Protein AF-A0A7R9AZR9-F1 (afdb_monomer_lite)

InterPro domains:
  IPR011990 Tetratricopeptide-like helical domain superfamily [G3DSA:1.25.40.10] (1-126)
  IPR011990 Tetratricopeptide-like helical domain superfamily [SSF48452] (5-124)
  IPR039038 Aspartyl/asparaginyl beta-hydroxylase family [PTHR12366] (3-125)

Structure (mmCIF, N/CA/C/O backbone):
data_AF-A0A7R9AZR9-F1
#
_entry.id   AF-A0A7R9AZR9-F1
#
loop_
_atom_site.group_PDB
_atom_site.id
_atom_site.type_symbol
_atom_site.label_atom_id
_atom_site.label_alt_id
_atom_site.label_comp_id
_atom_site.label_asym_id
_atom_site.label_entity_id
_atom_site.label_seq_id
_atom_site.pdbx_PDB_ins_code
_atom_site.Cartn_x
_atom_site.Cartn_y
_atom_site.Cartn_z
_atom_site.occupancy
_atom_site.B_iso_or_equiv
_atom_site.auth_seq_id
_atom_site.auth_comp_id
_atom_site.auth_asym_id
_atom_site.auth_atom_id
_atom_site.pdbx_PDB_model_num
ATOM 1 N N . MET A 1 1 ? 24.722 -17.142 7.215 1.00 34.66 1 MET A N 1
ATOM 2 C CA . MET A 1 1 ? 23.272 -16.940 7.002 1.00 34.66 1 MET A CA 1
ATOM 3 C C . MET A 1 1 ? 23.073 -15.647 6.226 1.00 34.66 1 MET A C 1
ATOM 5 O O . MET A 1 1 ? 23.280 -14.582 6.791 1.00 34.66 1 MET A O 1
ATOM 9 N N . LEU A 1 2 ? 22.763 -15.727 4.929 1.00 37.72 2 LEU A N 1
ATOM 10 C CA . LEU A 1 2 ? 22.383 -14.553 4.140 1.00 37.72 2 LEU A CA 1
ATOM 11 C C . LEU A 1 2 ? 20.949 -14.197 4.531 1.00 37.72 2 LEU A C 1
ATOM 13 O O . LEU A 1 2 ? 20.019 -14.946 4.245 1.00 37.72 2 LEU A O 1
ATOM 17 N N . THR A 1 3 ? 20.780 -13.105 5.264 1.00 43.44 3 THR A N 1
ATOM 18 C CA . THR A 1 3 ? 19.461 -12.586 5.608 1.00 43.44 3 THR A CA 1
ATOM 19 C C . THR A 1 3 ? 18.715 -12.221 4.319 1.00 43.44 3 THR A C 1
ATOM 21 O O . THR A 1 3 ? 19.306 -11.744 3.349 1.00 43.44 3 THR A O 1
ATOM 24 N N . ASN A 1 4 ? 17.403 -12.471 4.291 1.00 50.53 4 ASN A N 1
ATOM 25 C CA . ASN A 1 4 ? 16.504 -12.277 3.139 1.00 50.53 4 ASN A CA 1
ATOM 26 C C . ASN A 1 4 ? 16.580 -10.859 2.508 1.00 50.53 4 ASN A C 1
ATOM 28 O O . ASN A 1 4 ? 16.182 -10.626 1.371 1.00 50.53 4 ASN A O 1
ATOM 32 N N . THR A 1 5 ? 17.174 -9.907 3.227 1.00 55.47 5 THR A N 1
ATOM 33 C CA . THR A 1 5 ? 17.461 -8.526 2.824 1.00 55.47 5 THR A CA 1
ATOM 34 C C . THR A 1 5 ? 18.341 -8.410 1.577 1.00 55.47 5 THR A C 1
ATOM 36 O O . THR A 1 5 ? 18.130 -7.508 0.763 1.00 55.47 5 THR A O 1
ATOM 39 N N . GLY A 1 6 ? 19.293 -9.331 1.382 1.00 58.28 6 GLY A N 1
ATOM 40 C CA . GLY A 1 6 ? 20.225 -9.299 0.250 1.00 58.28 6 GLY A CA 1
ATOM 41 C C . GLY A 1 6 ? 19.565 -9.540 -1.113 1.00 58.28 6 GLY A C 1
ATOM 42 O O . GLY A 1 6 ? 20.009 -8.980 -2.117 1.00 58.28 6 GLY A O 1
ATOM 43 N N . HIS A 1 7 ? 18.483 -10.326 -1.162 1.00 65.19 7 HIS A N 1
ATOM 44 C CA . HIS A 1 7 ? 17.781 -10.644 -2.411 1.00 65.19 7 HIS A CA 1
ATOM 45 C C . HIS A 1 7 ? 16.850 -9.511 -2.862 1.00 65.19 7 HIS A C 1
ATOM 47 O O . HIS A 1 7 ? 16.804 -9.197 -4.051 1.00 65.19 7 HIS A O 1
ATOM 53 N N . HIS A 1 8 ? 16.170 -8.833 -1.931 1.00 78.19 8 HIS A N 1
ATOM 54 C CA . HIS A 1 8 ? 15.227 -7.762 -2.273 1.00 78.19 8 HIS A CA 1
ATOM 55 C C . HIS A 1 8 ? 15.917 -6.541 -2.896 1.00 78.19 8 HIS A C 1
ATOM 57 O O . HIS A 1 8 ? 15.445 -6.009 -3.899 1.00 78.19 8 HIS A O 1
ATOM 63 N N . ILE A 1 9 ? 17.080 -6.129 -2.376 1.00 82.50 9 ILE A N 1
ATOM 64 C CA . ILE A 1 9 ? 17.839 -5.004 -2.951 1.00 82.50 9 ILE A CA 1
ATOM 65 C C . ILE A 1 9 ? 18.265 -5.312 -4.395 1.00 82.50 9 ILE A C 1
ATOM 67 O O . ILE A 1 9 ? 18.166 -4.449 -5.268 1.00 82.50 9 ILE A O 1
ATOM 71 N N . ARG A 1 10 ? 18.683 -6.553 -4.668 1.00 86.69 10 ARG A N 1
ATOM 72 C CA . ARG A 1 10 ? 19.086 -6.998 -6.012 1.00 86.69 10 ARG A CA 1
ATOM 73 C C . ARG A 1 10 ? 17.909 -7.107 -6.989 1.00 86.69 10 ARG A C 1
ATOM 75 O O . ARG A 1 10 ? 18.124 -7.000 -8.192 1.00 86.69 10 ARG A O 1
ATOM 82 N N . ALA A 1 11 ? 16.680 -7.256 -6.495 1.00 89.19 11 ALA A N 1
ATOM 83 C CA . ALA A 1 11 ? 15.476 -7.319 -7.325 1.00 89.19 11 ALA A CA 1
ATOM 84 C C . ALA A 1 11 ? 15.007 -5.942 -7.838 1.00 89.19 11 ALA A C 1
ATOM 86 O O . ALA A 1 11 ? 14.353 -5.858 -8.878 1.00 89.19 11 ALA A O 1
ATOM 87 N N . VAL A 1 12 ? 15.368 -4.842 -7.165 1.00 91.75 12 VAL A N 1
ATOM 88 C CA . VAL A 1 12 ? 14.986 -3.472 -7.564 1.00 91.75 12 VAL A CA 1
ATOM 89 C C . VAL A 1 12 ? 15.323 -3.137 -9.030 1.00 91.75 12 VAL A C 1
ATOM 91 O O . VAL A 1 12 ? 14.419 -2.687 -9.742 1.00 91.75 12 VAL A O 1
ATOM 94 N N . PRO A 1 13 ? 16.565 -3.319 -9.530 1.00 93.88 13 PRO A N 1
ATOM 95 C CA . PRO A 1 13 ? 16.882 -3.024 -10.932 1.00 93.88 13 PRO A CA 1
ATOM 96 C C . PRO A 1 13 ? 16.107 -3.904 -11.925 1.00 93.88 13 PRO A C 1
ATOM 98 O O . PRO A 1 13 ? 15.773 -3.438 -13.017 1.00 93.88 13 PRO A O 1
ATOM 101 N N . ILE A 1 14 ? 15.761 -5.137 -11.540 1.00 94.88 14 ILE A N 1
ATOM 102 C CA . ILE A 1 14 ? 14.968 -6.053 -12.370 1.00 94.88 14 ILE A CA 1
ATOM 103 C C . ILE A 1 14 ? 13.545 -5.510 -12.521 1.00 94.88 14 ILE A C 1
ATOM 105 O O . ILE A 1 14 ? 13.084 -5.313 -13.643 1.00 94.88 14 ILE A O 1
ATOM 109 N N . HIS A 1 15 ? 12.881 -5.157 -11.415 1.00 94.75 15 HIS A N 1
ATOM 110 C CA . HIS A 1 15 ? 11.551 -4.544 -11.468 1.00 94.75 15 HIS A CA 1
ATOM 111 C C . HIS A 1 15 ? 11.537 -3.253 -12.290 1.00 94.75 15 HIS A C 1
ATOM 113 O O . HIS A 1 15 ? 10.636 -3.045 -13.094 1.00 94.75 15 HIS A O 1
ATOM 119 N N . ARG A 1 16 ? 12.556 -2.396 -12.142 1.00 95.50 16 ARG A N 1
ATOM 120 C CA . ARG A 1 16 ? 12.673 -1.164 -12.941 1.00 95.50 16 ARG A CA 1
ATOM 121 C C . ARG A 1 16 ? 12.800 -1.445 -14.435 1.00 95.50 16 ARG A C 1
ATOM 123 O O . ARG A 1 16 ? 12.280 -0.669 -15.229 1.00 95.50 16 ARG A O 1
ATOM 130 N N . SER A 1 17 ? 13.483 -2.522 -14.810 1.00 97.44 17 SER A N 1
ATOM 131 C CA . SER A 1 17 ? 13.601 -2.938 -16.210 1.00 97.44 17 SER A CA 1
ATOM 132 C C . SER A 1 17 ? 12.265 -3.461 -16.738 1.00 97.44 17 SER A C 1
ATOM 134 O O . SER A 1 17 ? 11.841 -3.043 -17.808 1.00 97.44 17 SER A O 1
ATOM 136 N N . LEU A 1 18 ? 11.547 -4.269 -15.952 1.00 97.06 18 LEU A N 1
ATOM 137 C CA . LEU A 1 18 ? 10.207 -4.749 -16.306 1.00 97.06 18 LEU A CA 1
ATOM 138 C C . LEU A 1 18 ? 9.201 -3.602 -16.478 1.00 97.06 18 LEU A C 1
ATOM 140 O O . LEU A 1 18 ? 8.479 -3.585 -17.462 1.00 97.06 18 LEU A O 1
ATOM 144 N N . ILE A 1 19 ? 9.207 -2.599 -15.594 1.00 97.06 19 ILE A N 1
ATOM 145 C CA . ILE A 1 19 ? 8.335 -1.414 -15.717 1.00 97.06 19 ILE A CA 1
ATOM 146 C C . ILE A 1 19 ? 8.615 -0.642 -17.015 1.00 97.06 19 ILE A C 1
ATOM 148 O O . ILE A 1 19 ? 7.695 -0.117 -17.628 1.00 97.06 19 ILE A O 1
ATOM 152 N N . LYS A 1 20 ? 9.880 -0.567 -17.452 1.00 9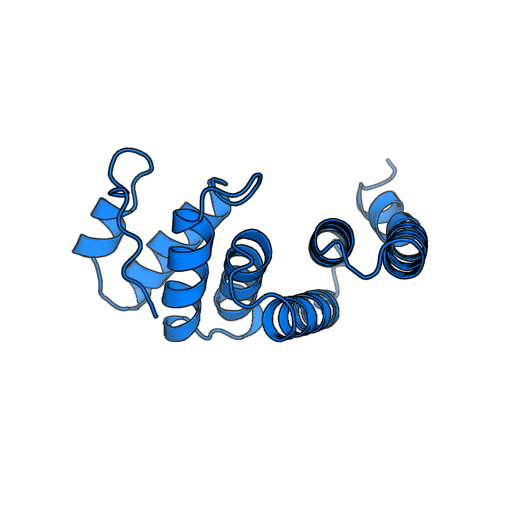6.88 20 LYS A N 1
ATOM 153 C CA . LYS A 1 20 ? 10.229 0.077 -18.729 1.00 96.88 20 LYS A CA 1
ATOM 154 C C . LYS A 1 20 ? 9.738 -0.719 -19.937 1.00 96.88 20 LYS A C 1
ATOM 156 O O . LYS A 1 20 ? 9.388 -0.113 -20.941 1.00 96.88 20 LYS A O 1
ATOM 161 N N . LEU A 1 21 ? 9.759 -2.049 -19.849 1.00 97.62 21 LEU A N 1
ATOM 162 C CA . LEU A 1 21 ? 9.311 -2.940 -20.923 1.00 97.62 21 LEU A CA 1
ATOM 163 C C . LEU A 1 21 ? 7.780 -3.029 -21.001 1.00 97.62 21 LEU A C 1
ATOM 165 O O . LEU A 1 21 ? 7.241 -3.176 -22.092 1.00 97.62 21 LEU A O 1
ATOM 169 N N . PHE A 1 22 ? 7.095 -2.906 -19.863 1.00 96.94 22 PHE A N 1
ATOM 170 C CA . PHE A 1 22 ? 5.644 -3.050 -19.732 1.00 96.94 22 PHE A CA 1
ATOM 171 C C . PHE A 1 22 ? 5.047 -1.869 -18.937 1.00 96.94 22 PHE A C 1
ATOM 173 O O . PHE A 1 22 ? 4.612 -2.048 -17.797 1.00 96.94 22 PHE A O 1
ATOM 180 N N . PRO A 1 23 ? 5.051 -0.641 -19.492 1.00 94.38 23 PRO A N 1
ATOM 181 C CA . PRO A 1 23 ? 4.632 0.561 -18.763 1.00 94.38 23 PRO A CA 1
ATOM 182 C C . PRO A 1 23 ? 3.135 0.592 -18.429 1.00 94.38 23 PRO A C 1
ATOM 184 O O . PRO A 1 23 ? 2.749 1.234 -17.455 1.00 94.38 23 PRO A O 1
ATOM 187 N N . GLU A 1 24 ? 2.314 -0.125 -19.197 1.00 95.50 24 GLU A N 1
ATOM 188 C CA . GLU A 1 24 ? 0.857 -0.200 -19.020 1.00 95.50 24 GLU A CA 1
ATOM 189 C C . GLU A 1 24 ? 0.428 -1.230 -17.957 1.00 95.50 24 GLU A C 1
ATOM 191 O O . GLU A 1 24 ? -0.746 -1.306 -17.602 1.00 95.50 24 GLU A O 1
ATOM 196 N N . GLU A 1 25 ? 1.371 -2.011 -17.417 1.00 94.75 25 GLU A N 1
ATOM 197 C CA . GLU A 1 25 ? 1.096 -3.090 -16.466 1.00 94.75 25 GLU A CA 1
ATOM 198 C C . GLU A 1 25 ? 1.421 -2.657 -15.021 1.00 94.75 25 GLU A C 1
ATOM 200 O O . GLU A 1 25 ? 2.593 -2.649 -14.608 1.00 94.75 25 GLU A O 1
ATOM 205 N N . PRO A 1 26 ? 0.416 -2.348 -14.174 1.00 95.06 26 PRO A N 1
ATOM 206 C CA . PRO A 1 26 ? 0.658 -1.886 -12.805 1.00 95.06 26 PRO A CA 1
ATOM 207 C C . PRO A 1 26 ? 1.311 -2.956 -11.922 1.00 95.06 26 PRO A C 1
ATOM 209 O O . PRO A 1 26 ? 1.942 -2.628 -10.914 1.00 95.06 26 PRO A O 1
ATOM 212 N N . HIS A 1 27 ? 1.206 -4.235 -12.300 1.00 95.50 27 HIS A N 1
ATOM 213 C CA . HIS A 1 27 ? 1.727 -5.364 -11.534 1.00 95.50 27 HIS A CA 1
ATOM 214 C C . HIS A 1 27 ? 3.221 -5.219 -11.201 1.00 95.50 27 HIS A C 1
ATOM 216 O O . HIS A 1 27 ? 3.619 -5.420 -10.054 1.00 95.50 27 HIS A O 1
ATOM 222 N N . HIS A 1 28 ? 4.064 -4.815 -12.156 1.00 96.25 28 HIS A N 1
ATOM 223 C CA . HIS A 1 28 ? 5.504 -4.683 -11.906 1.00 96.25 28 HIS A CA 1
ATOM 224 C C . HIS A 1 28 ? 5.835 -3.531 -10.951 1.00 96.25 28 HIS A C 1
ATOM 226 O O . HIS A 1 28 ? 6.743 -3.653 -10.123 1.00 96.25 28 HIS A O 1
ATOM 232 N N . SER A 1 29 ? 5.068 -2.442 -11.017 1.00 96.50 29 SER A N 1
ATOM 233 C CA . SER A 1 29 ? 5.181 -1.322 -10.078 1.00 96.50 29 SER A CA 1
ATOM 234 C C . SER A 1 29 ? 4.702 -1.718 -8.677 1.00 96.50 29 SER A C 1
ATOM 236 O O . SER A 1 29 ? 5.357 -1.391 -7.688 1.00 96.50 29 SER A O 1
ATOM 238 N N . ASN A 1 30 ? 3.626 -2.502 -8.585 1.00 96.19 30 ASN A N 1
ATOM 239 C CA . ASN A 1 30 ? 3.140 -3.085 -7.334 1.00 96.19 30 ASN A CA 1
ATOM 240 C C . ASN A 1 30 ? 4.203 -3.977 -6.674 1.00 96.19 30 ASN A C 1
ATOM 242 O O . ASN A 1 30 ? 4.504 -3.816 -5.489 1.00 96.19 30 ASN A O 1
ATOM 246 N N . GLN A 1 31 ? 4.842 -4.860 -7.446 1.00 95.31 31 GLN A N 1
ATOM 247 C CA . GLN A 1 31 ? 5.931 -5.702 -6.944 1.00 95.31 31 GLN A CA 1
ATOM 248 C C . GLN A 1 31 ? 7.153 -4.880 -6.516 1.00 95.31 31 GLN A C 1
ATOM 250 O O . GLN A 1 31 ? 7.762 -5.177 -5.491 1.00 95.31 31 GLN A O 1
ATOM 255 N N . LEU A 1 32 ? 7.486 -3.800 -7.233 1.00 95.25 32 LEU A N 1
ATOM 256 C CA . LEU A 1 32 ? 8.552 -2.887 -6.818 1.00 95.25 32 LEU A CA 1
ATOM 257 C C . LEU A 1 32 ? 8.251 -2.234 -5.460 1.00 95.25 32 LEU A C 1
ATOM 259 O O . LEU A 1 32 ? 9.148 -2.141 -4.621 1.00 95.25 32 LEU A O 1
ATOM 263 N N . ALA A 1 33 ? 7.007 -1.805 -5.225 1.00 94.12 33 ALA A N 1
ATOM 264 C CA . ALA A 1 33 ? 6.600 -1.233 -3.943 1.00 94.12 33 ALA A CA 1
ATOM 265 C C . ALA A 1 33 ? 6.750 -2.242 -2.793 1.00 94.12 33 ALA A C 1
ATOM 267 O O . ALA A 1 33 ? 7.318 -1.905 -1.755 1.00 94.12 33 ALA A O 1
ATOM 268 N N . VAL A 1 34 ? 6.322 -3.493 -2.989 1.00 91.75 34 VAL A N 1
ATOM 269 C CA . VAL A 1 34 ? 6.501 -4.566 -1.994 1.00 91.75 34 VAL A CA 1
ATOM 270 C C . VAL A 1 34 ? 7.970 -4.885 -1.766 1.00 91.75 34 VAL A C 1
ATOM 272 O O . VAL A 1 34 ? 8.393 -5.024 -0.620 1.00 91.75 34 VAL A O 1
ATOM 275 N N . THR A 1 35 ? 8.772 -4.944 -2.828 1.00 91.62 35 THR A N 1
ATOM 276 C CA . THR A 1 35 ? 10.222 -5.118 -2.715 1.00 91.62 35 THR A CA 1
ATOM 277 C C . THR A 1 35 ? 10.829 -4.013 -1.859 1.00 91.62 35 THR A C 1
ATOM 279 O O . THR A 1 35 ? 11.619 -4.319 -0.973 1.00 91.62 35 THR A O 1
ATOM 282 N N . TYR A 1 36 ? 10.413 -2.754 -2.027 1.00 91.62 36 TYR A N 1
ATOM 283 C CA . TYR A 1 36 ? 10.837 -1.676 -1.134 1.00 91.62 36 TYR A CA 1
ATOM 284 C C . TYR A 1 36 ? 10.422 -1.905 0.321 1.00 91.62 36 TYR A C 1
ATOM 286 O O . TYR A 1 36 ? 11.261 -1.757 1.205 1.00 91.62 36 TYR A O 1
ATOM 294 N N . LEU A 1 37 ? 9.181 -2.318 0.582 1.00 88.12 37 LEU A N 1
ATOM 295 C CA . LEU A 1 37 ? 8.707 -2.608 1.942 1.00 88.12 37 LEU A CA 1
ATOM 296 C C . LEU A 1 37 ? 9.429 -3.799 2.598 1.00 88.12 37 LEU A C 1
ATOM 298 O O . LEU A 1 37 ? 9.591 -3.815 3.815 1.00 88.12 37 LEU A O 1
ATOM 302 N N . ASN A 1 38 ? 9.890 -4.768 1.805 1.00 86.38 38 ASN A N 1
ATOM 303 C CA . ASN A 1 38 ? 10.575 -5.974 2.281 1.00 86.38 38 ASN A CA 1
ATOM 304 C C . ASN A 1 38 ? 12.095 -5.814 2.423 1.00 86.38 38 ASN A C 1
ATOM 306 O O . ASN A 1 38 ? 12.758 -6.702 2.966 1.00 86.38 38 ASN A O 1
ATOM 310 N N . ILE A 1 39 ? 12.675 -4.703 1.959 1.00 85.19 39 ILE A N 1
ATOM 311 C CA . ILE A 1 39 ? 14.071 -4.367 2.252 1.00 85.19 39 ILE A CA 1
ATOM 312 C C . ILE A 1 39 ? 14.144 -3.983 3.736 1.00 85.19 39 ILE A C 1
ATOM 314 O O . ILE A 1 39 ? 14.041 -2.818 4.110 1.00 85.19 39 ILE A O 1
ATOM 318 N N . ASN A 1 40 ? 14.288 -4.999 4.591 1.00 63.62 40 ASN A N 1
ATOM 319 C CA . ASN A 1 40 ? 14.480 -4.837 6.025 1.00 63.62 40 ASN A CA 1
ATOM 320 C C . ASN A 1 40 ? 15.881 -4.254 6.262 1.00 63.62 40 ASN A C 1
ATOM 322 O O . ASN A 1 40 ? 16.895 -4.929 6.087 1.00 63.62 40 ASN A O 1
ATOM 326 N N . ASN A 1 41 ? 15.940 -2.971 6.595 1.00 59.22 41 ASN A N 1
ATOM 327 C CA . ASN A 1 41 ? 17.153 -2.306 7.037 1.00 59.22 41 ASN A CA 1
ATOM 328 C C . ASN A 1 41 ? 16.867 -1.719 8.430 1.00 59.22 41 ASN A C 1
ATOM 330 O O . ASN A 1 41 ? 15.818 -1.092 8.594 1.00 59.22 41 ASN A O 1
ATOM 334 N N . PRO A 1 42 ? 17.753 -1.919 9.429 1.00 51.66 42 PRO A N 1
ATOM 335 C CA . PRO A 1 42 ? 17.584 -1.358 10.775 1.00 51.66 42 PRO A CA 1
ATOM 336 C C . PRO A 1 42 ? 17.444 0.172 10.784 1.00 51.66 42 PRO A C 1
ATOM 338 O O . PRO A 1 42 ? 16.912 0.734 11.738 1.00 51.66 42 PRO A O 1
ATOM 341 N N . TYR A 1 43 ? 17.855 0.845 9.709 1.00 48.16 43 TYR A N 1
ATOM 342 C CA . TYR A 1 43 ? 17.501 2.228 9.443 1.00 48.16 43 TYR A CA 1
ATOM 343 C C . TYR A 1 43 ? 16.235 2.243 8.592 1.00 48.16 43 TYR A C 1
ATOM 345 O O . TYR A 1 43 ? 16.251 1.996 7.385 1.00 48.16 43 TYR A O 1
ATOM 353 N N . PHE A 1 44 ? 15.129 2.477 9.289 1.00 51.41 44 PHE A N 1
ATOM 354 C CA . PHE A 1 44 ? 13.824 2.872 8.781 1.00 51.41 44 PHE A CA 1
ATOM 355 C C . PHE A 1 44 ? 13.914 3.628 7.433 1.00 51.41 44 PHE A C 1
ATOM 357 O O . PHE A 1 44 ? 14.798 4.459 7.245 1.00 51.41 44 PHE A O 1
ATOM 364 N N . PHE A 1 45 ? 12.946 3.378 6.545 1.00 61.72 45 PHE A N 1
ATOM 365 C CA . PHE A 1 45 ? 12.680 4.078 5.275 1.00 61.72 45 PHE A CA 1
ATOM 366 C C . PHE A 1 45 ? 13.268 3.506 3.974 1.00 61.72 45 PHE A C 1
ATOM 368 O O . PHE A 1 45 ? 14.069 4.132 3.288 1.00 61.72 45 PHE A O 1
ATOM 375 N N . ARG A 1 46 ? 12.678 2.398 3.509 1.00 77.56 46 ARG A N 1
ATOM 376 C CA . ARG A 1 46 ? 12.241 2.317 2.098 1.00 77.56 46 ARG A CA 1
ATOM 377 C C . ARG A 1 46 ? 10.742 2.582 1.910 1.00 77.56 46 ARG A C 1
ATOM 379 O O . ARG A 1 46 ? 10.203 2.456 0.813 1.00 77.56 46 ARG A O 1
ATOM 386 N N . MET A 1 47 ? 10.058 2.981 2.988 1.00 87.12 47 MET A N 1
ATOM 387 C CA . MET A 1 47 ? 8.647 3.366 2.951 1.00 87.12 47 MET A CA 1
ATOM 388 C C . MET A 1 47 ? 8.415 4.621 2.109 1.00 87.12 47 MET A C 1
ATOM 390 O O . MET A 1 47 ? 7.374 4.707 1.475 1.00 87.12 47 MET A O 1
ATOM 394 N N . VAL A 1 48 ? 9.370 5.559 2.038 1.00 90.06 48 VAL A N 1
ATOM 395 C CA . VAL A 1 48 ? 9.256 6.746 1.168 1.00 90.06 48 VAL A CA 1
ATOM 396 C C . VAL A 1 48 ? 9.244 6.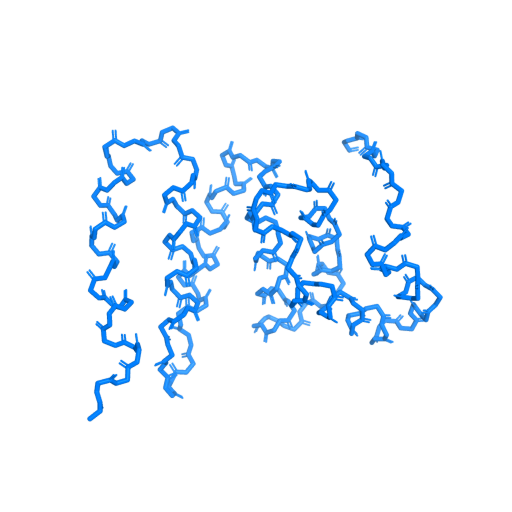329 -0.303 1.00 90.06 48 VAL A C 1
ATOM 398 O O . VAL A 1 48 ? 8.408 6.789 -1.077 1.00 90.06 48 VAL A O 1
ATOM 401 N N . GLU A 1 49 ? 10.126 5.413 -0.692 1.00 92.69 49 GLU A N 1
ATOM 402 C CA . GLU A 1 49 ? 10.224 4.880 -2.046 1.00 92.69 49 GLU A CA 1
ATOM 403 C C . GLU A 1 49 ? 8.997 4.042 -2.393 1.00 92.69 49 GLU A C 1
ATOM 405 O O . GLU A 1 49 ? 8.406 4.252 -3.452 1.00 92.69 49 GLU A O 1
ATOM 410 N N . ALA A 1 50 ? 8.568 3.158 -1.487 1.00 94.38 50 ALA A N 1
ATOM 411 C CA . ALA A 1 50 ? 7.334 2.398 -1.645 1.00 94.38 50 ALA A CA 1
ATOM 412 C C . ALA A 1 50 ? 6.128 3.333 -1.803 1.00 94.38 50 ALA A C 1
ATOM 414 O O . ALA A 1 50 ? 5.368 3.198 -2.759 1.00 94.38 50 ALA A O 1
ATOM 415 N N . LYS A 1 51 ? 5.993 4.336 -0.926 1.00 95.25 51 LYS A N 1
ATOM 416 C CA . LYS A 1 51 ? 4.918 5.332 -0.974 1.00 95.25 51 LYS A CA 1
ATOM 417 C C . LYS A 1 51 ? 4.927 6.089 -2.291 1.00 95.25 51 LYS A C 1
ATOM 419 O O . LYS A 1 51 ? 3.886 6.198 -2.919 1.00 95.25 51 LYS A O 1
ATOM 424 N N . ARG A 1 52 ? 6.093 6.550 -2.754 1.00 96.06 52 ARG A N 1
ATOM 425 C CA . ARG A 1 52 ? 6.231 7.250 -4.039 1.00 96.06 52 ARG A CA 1
ATOM 426 C C . ARG A 1 52 ? 5.785 6.379 -5.213 1.00 96.06 52 ARG A C 1
ATOM 428 O O . ARG A 1 52 ? 5.092 6.873 -6.099 1.00 96.06 52 ARG A O 1
ATOM 435 N N . VAL A 1 53 ? 6.175 5.103 -5.229 1.00 97.06 53 VAL A N 1
ATOM 436 C CA . VAL A 1 53 ? 5.732 4.155 -6.263 1.00 97.06 53 VAL A CA 1
ATOM 437 C C . VAL A 1 53 ? 4.213 3.979 -6.200 1.00 97.06 53 VAL A C 1
ATOM 439 O O . VAL A 1 53 ? 3.551 4.146 -7.217 1.00 97.06 53 VAL A O 1
ATOM 442 N N . LEU A 1 54 ? 3.646 3.748 -5.015 1.00 97.62 54 LEU A N 1
ATOM 443 C CA . LEU A 1 54 ? 2.204 3.560 -4.823 1.00 97.62 54 LEU A CA 1
ATOM 444 C C . LEU A 1 54 ? 1.389 4.808 -5.184 1.00 97.62 54 LEU A C 1
ATOM 446 O O . LEU A 1 54 ? 0.377 4.692 -5.865 1.00 97.62 54 LEU A O 1
ATOM 450 N N . THR A 1 55 ? 1.844 6.007 -4.813 1.00 97.69 55 THR A N 1
ATOM 451 C CA . THR A 1 55 ? 1.214 7.272 -5.221 1.00 97.69 55 THR A CA 1
ATOM 452 C C . THR A 1 55 ? 1.201 7.417 -6.741 1.00 97.69 55 THR A C 1
ATOM 454 O O . THR A 1 55 ? 0.193 7.833 -7.306 1.00 97.69 55 THR A O 1
ATOM 457 N N . ASN A 1 56 ? 2.288 7.046 -7.425 1.00 97.56 56 ASN A N 1
ATOM 458 C CA . ASN A 1 56 ? 2.326 7.080 -8.885 1.00 97.56 56 ASN A CA 1
ATOM 459 C C . ASN A 1 56 ? 1.352 6.077 -9.512 1.00 97.56 56 ASN A C 1
ATOM 461 O O . ASN A 1 56 ? 0.685 6.432 -10.480 1.00 97.56 56 ASN A O 1
ATOM 465 N N . ILE A 1 57 ? 1.250 4.865 -8.956 1.00 97.81 57 ILE A N 1
ATOM 466 C CA . ILE A 1 57 ? 0.286 3.857 -9.413 1.00 97.81 57 ILE A CA 1
ATOM 467 C C . ILE A 1 57 ? -1.132 4.389 -9.236 1.00 97.81 57 ILE A C 1
ATOM 469 O O . ILE A 1 57 ? -1.869 4.424 -10.206 1.00 97.81 57 ILE A O 1
ATOM 473 N N . LEU A 1 58 ? -1.492 4.889 -8.052 1.00 97.88 58 LEU A N 1
ATOM 474 C CA . LEU A 1 58 ? -2.839 5.401 -7.766 1.00 97.88 58 LEU A CA 1
ATOM 475 C C . LEU A 1 58 ? -3.197 6.667 -8.561 1.00 97.88 58 LEU A C 1
ATOM 477 O O . LEU A 1 58 ? -4.371 6.977 -8.725 1.00 97.88 58 LEU A O 1
ATOM 481 N N . ARG A 1 59 ? -2.208 7.394 -9.090 1.00 97.62 59 ARG A N 1
ATOM 482 C CA . ARG A 1 59 ? -2.446 8.505 -10.022 1.00 97.62 59 ARG A CA 1
ATOM 483 C C . ARG A 1 59 ? -2.854 8.021 -11.419 1.00 97.62 59 ARG A C 1
ATOM 485 O O . ARG A 1 59 ? -3.603 8.719 -12.089 1.00 97.62 59 ARG A O 1
ATOM 492 N N . ILE A 1 60 ? -2.325 6.881 -11.869 1.00 97.12 60 ILE A N 1
ATOM 493 C CA . ILE A 1 60 ? -2.556 6.329 -13.219 1.00 97.12 60 ILE A CA 1
ATOM 494 C C . ILE A 1 60 ? -3.716 5.322 -13.200 1.00 97.12 60 ILE A C 1
ATOM 496 O O . ILE A 1 60 ? -4.597 5.372 -14.051 1.00 97.12 60 ILE A O 1
ATOM 500 N N . TRP A 1 61 ? -3.752 4.461 -12.184 1.00 97.50 61 TRP A N 1
ATOM 501 C CA . TRP A 1 61 ? -4.778 3.455 -11.920 1.00 97.50 61 TRP A CA 1
ATOM 502 C C . TRP A 1 61 ? -5.390 3.681 -10.528 1.00 97.50 61 TRP A C 1
ATOM 504 O O . TRP A 1 61 ? -5.043 2.971 -9.577 1.00 97.50 61 TRP A O 1
ATOM 514 N N . PRO A 1 62 ? -6.311 4.654 -10.378 1.00 96.75 62 PRO A N 1
ATOM 515 C CA . PRO A 1 62 ? -6.906 4.989 -9.085 1.00 96.75 62 PRO A CA 1
ATOM 516 C C . PRO A 1 62 ? -7.587 3.808 -8.402 1.00 96.75 62 PRO A C 1
ATOM 518 O O . PRO A 1 62 ? -7.545 3.726 -7.185 1.00 96.75 62 PRO A O 1
ATOM 521 N N . GLN A 1 63 ? -8.137 2.869 -9.177 1.00 95.81 63 GLN A N 1
ATOM 522 C CA . GLN A 1 63 ? -8.872 1.704 -8.677 1.00 95.81 63 GLN A CA 1
ATOM 523 C C . GLN A 1 63 ? -7.991 0.477 -8.401 1.00 95.81 63 GLN A C 1
ATOM 525 O O . GLN A 1 63 ? -8.529 -0.596 -8.148 1.00 95.81 63 GLN A O 1
ATOM 530 N N . ASN A 1 64 ? -6.657 0.599 -8.459 1.00 97.75 64 ASN A N 1
ATOM 531 C CA . ASN A 1 64 ? -5.760 -0.525 -8.192 1.00 97.75 64 ASN A CA 1
ATOM 532 C C . ASN A 1 64 ? -5.818 -0.925 -6.707 1.00 97.75 64 ASN A C 1
ATOM 534 O O . ASN A 1 64 ? -5.219 -0.273 -5.843 1.00 97.75 64 ASN A O 1
ATOM 538 N N . GLY A 1 65 ? -6.533 -2.009 -6.413 1.00 96.94 65 GLY A N 1
ATOM 539 C CA . GLY A 1 65 ? -6.800 -2.460 -5.051 1.00 96.94 65 GLY A CA 1
ATOM 540 C C . GLY A 1 65 ? -5.539 -2.872 -4.296 1.00 96.94 65 GLY A C 1
ATOM 541 O O . GLY A 1 65 ? -5.387 -2.565 -3.110 1.00 96.94 65 GLY A O 1
ATOM 542 N N . PHE A 1 66 ? -4.587 -3.496 -4.990 1.00 97.12 66 PHE A N 1
ATOM 543 C CA . PHE A 1 66 ? -3.285 -3.834 -4.423 1.00 97.12 66 PHE A CA 1
ATOM 544 C C . PHE A 1 66 ? -2.531 -2.595 -3.930 1.00 97.12 66 PHE A C 1
ATOM 546 O O . PHE A 1 66 ? -2.035 -2.579 -2.796 1.00 97.12 66 PHE A O 1
ATOM 553 N N . ALA A 1 67 ? -2.470 -1.546 -4.752 1.00 98.00 67 ALA A N 1
ATOM 554 C CA . ALA A 1 67 ? -1.806 -0.304 -4.395 1.00 98.00 67 ALA A CA 1
ATOM 555 C C . ALA A 1 67 ? -2.532 0.414 -3.253 1.00 98.00 67 ALA A C 1
ATOM 557 O O . ALA A 1 67 ? -1.874 0.900 -2.334 1.00 98.00 67 ALA A O 1
ATOM 558 N N . MET A 1 68 ? -3.869 0.424 -3.254 1.00 98.31 68 MET A N 1
ATOM 559 C CA . MET A 1 68 ? -4.663 0.988 -2.159 1.00 98.31 68 MET A CA 1
ATOM 560 C C . MET A 1 68 ? -4.366 0.297 -0.823 1.00 98.31 68 MET A C 1
ATOM 562 O O . MET A 1 68 ? -4.079 0.980 0.159 1.00 98.31 68 MET A O 1
ATOM 566 N N . ALA A 1 69 ? -4.350 -1.041 -0.784 1.00 97.38 69 ALA A N 1
ATOM 567 C CA . ALA A 1 69 ? -4.076 -1.794 0.442 1.00 97.38 69 ALA A CA 1
ATOM 568 C C . ALA A 1 69 ? -2.689 -1.458 1.024 1.00 97.38 69 ALA A C 1
ATOM 570 O O . ALA A 1 69 ? -2.556 -1.134 2.208 1.00 97.38 69 ALA A O 1
ATOM 571 N N . HIS A 1 70 ? -1.652 -1.455 0.181 1.00 97.00 70 HIS A N 1
ATOM 572 C CA . HIS A 1 70 ? -0.286 -1.143 0.609 1.00 97.00 70 HIS A CA 1
ATOM 573 C C . HIS A 1 70 ? -0.099 0.341 0.951 1.00 97.00 70 HIS A C 1
ATOM 575 O O . HIS A 1 70 ? 0.630 0.670 1.888 1.00 97.00 70 HIS A O 1
ATOM 581 N N . TYR A 1 71 ? -0.768 1.250 0.241 1.00 97.62 71 TYR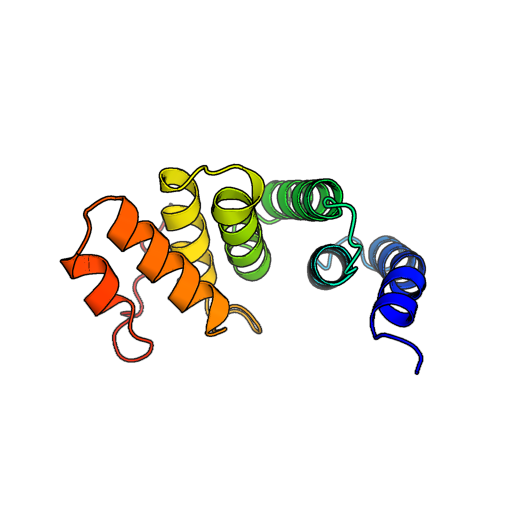 A N 1
ATOM 582 C CA . TYR A 1 71 ? -0.723 2.677 0.550 1.00 97.62 71 TYR A CA 1
ATOM 583 C C . TYR A 1 71 ? -1.398 2.970 1.893 1.00 97.62 71 TYR A C 1
ATOM 585 O O . TYR A 1 71 ? -0.822 3.667 2.726 1.00 97.62 71 TYR A O 1
ATOM 593 N N . GLY A 1 72 ? -2.560 2.362 2.154 1.00 96.94 72 GLY A N 1
ATOM 594 C CA . GLY A 1 72 ? -3.240 2.430 3.447 1.00 96.94 72 GLY A CA 1
ATOM 595 C C . GLY A 1 72 ? -2.364 1.920 4.594 1.00 96.94 72 GLY A C 1
ATOM 596 O O . GLY A 1 72 ? -2.266 2.574 5.631 1.00 96.94 72 GLY A O 1
ATOM 597 N N . PHE A 1 73 ? -1.639 0.818 4.385 1.00 95.06 73 PHE A N 1
ATOM 598 C CA . PHE A 1 73 ? -0.650 0.331 5.349 1.00 95.06 73 PHE A CA 1
ATOM 599 C C . PHE A 1 73 ? 0.430 1.378 5.668 1.00 95.06 73 PHE A C 1
ATOM 601 O O . PHE A 1 73 ? 0.711 1.627 6.841 1.00 95.06 73 PHE A O 1
ATOM 608 N N . ILE A 1 74 ? 1.009 2.028 4.650 1.00 94.81 74 ILE A N 1
ATOM 609 C CA . ILE A 1 74 ? 2.031 3.068 4.852 1.00 94.81 74 ILE A CA 1
ATOM 610 C C . ILE A 1 74 ? 1.451 4.290 5.570 1.00 94.81 74 ILE A C 1
ATOM 612 O O . ILE A 1 74 ? 2.090 4.795 6.490 1.00 94.81 74 ILE A O 1
ATOM 616 N N . LEU A 1 75 ? 0.245 4.739 5.207 1.00 96.19 75 LEU A N 1
ATOM 617 C CA . LEU A 1 75 ? -0.414 5.860 5.886 1.00 96.19 75 LEU A CA 1
ATOM 618 C C . LEU A 1 75 ? -0.551 5.596 7.389 1.00 96.19 75 LEU A C 1
ATOM 620 O O . LEU A 1 75 ? -0.282 6.480 8.197 1.00 96.19 75 LEU A O 1
ATOM 624 N N . LYS A 1 76 ? -0.924 4.369 7.768 1.00 94.12 76 LYS A N 1
ATOM 625 C CA . LYS A 1 76 ? -1.062 3.981 9.172 1.00 94.12 76 LYS A CA 1
ATOM 626 C C . LYS A 1 76 ? 0.285 3.884 9.883 1.00 94.12 76 LYS A C 1
ATOM 628 O O . LYS A 1 76 ? 0.464 4.483 10.935 1.00 94.12 76 LYS A O 1
ATOM 633 N N . VAL A 1 77 ? 1.197 3.076 9.342 1.00 90.06 77 VAL A N 1
ATOM 634 C CA . VAL A 1 77 ? 2.426 2.669 10.043 1.00 90.06 77 VAL A CA 1
ATOM 635 C C . VAL A 1 77 ? 3.533 3.712 9.913 1.00 90.06 77 VAL A C 1
ATOM 637 O O . VAL A 1 77 ? 4.272 3.932 10.865 1.00 90.06 77 VAL A O 1
ATOM 640 N N . GLY A 1 78 ? 3.657 4.342 8.746 1.00 87.38 78 GLY A N 1
ATOM 641 C CA . GLY A 1 78 ? 4.707 5.315 8.451 1.00 87.38 78 GLY A CA 1
ATOM 642 C C . GLY A 1 78 ? 4.312 6.755 8.772 1.00 87.38 78 GLY A C 1
ATOM 643 O O . GLY A 1 78 ? 5.103 7.477 9.368 1.00 87.38 78 GLY A O 1
ATOM 644 N N . ASP A 1 79 ? 3.098 7.171 8.400 1.00 90.69 79 ASP A N 1
ATOM 645 C CA . ASP A 1 79 ? 2.673 8.575 8.537 1.00 90.69 79 ASP A CA 1
ATOM 646 C C . ASP A 1 79 ? 1.804 8.847 9.776 1.00 90.69 79 ASP A C 1
ATOM 648 O O . ASP A 1 79 ? 1.434 9.995 10.022 1.00 90.69 79 ASP A O 1
ATOM 652 N N . ASN A 1 80 ? 1.422 7.805 10.525 1.00 91.81 80 ASN A N 1
ATOM 653 C CA . ASN A 1 80 ? 0.460 7.878 11.632 1.00 91.81 80 ASN A CA 1
ATOM 654 C C . ASN A 1 80 ? -0.894 8.523 11.240 1.00 91.81 80 ASN A C 1
ATOM 656 O O . ASN A 1 80 ? -1.609 9.083 12.071 1.00 91.81 80 ASN A O 1
ATOM 660 N N . ASN A 1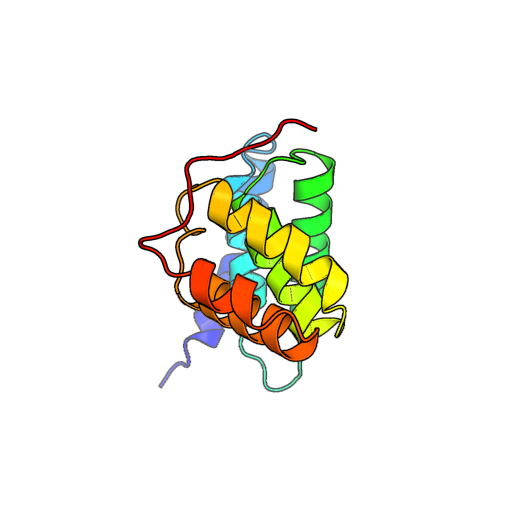 81 ? -1.270 8.447 9.960 1.00 95.94 81 ASN A N 1
ATOM 661 C CA . ASN A 1 81 ? -2.528 8.970 9.433 1.00 95.94 81 ASN A CA 1
ATOM 662 C C . ASN A 1 81 ? -3.606 7.880 9.452 1.00 95.94 81 ASN A C 1
ATOM 664 O O . ASN A 1 81 ? -3.937 7.268 8.431 1.00 95.94 81 ASN A O 1
ATOM 668 N N . ILE A 1 82 ? -4.126 7.623 10.652 1.00 95.75 82 ILE A N 1
ATOM 669 C CA . ILE A 1 82 ? -5.047 6.513 10.918 1.00 95.75 82 ILE A CA 1
ATOM 670 C C . ILE A 1 82 ? -6.352 6.672 10.125 1.00 95.75 82 ILE A C 1
ATOM 672 O O . ILE A 1 82 ? -6.763 5.727 9.454 1.00 95.75 82 ILE A O 1
ATOM 676 N N . GLU A 1 83 ? -6.954 7.863 10.115 1.00 95.56 83 GLU A N 1
ATOM 677 C CA . GLU A 1 83 ? -8.242 8.102 9.445 1.00 95.56 83 GLU A CA 1
ATOM 678 C C . GLU A 1 83 ? -8.178 7.778 7.945 1.00 95.56 83 GLU A C 1
ATOM 680 O O . GLU A 1 83 ? -8.953 6.965 7.437 1.00 95.56 83 GLU A O 1
ATOM 685 N N . LYS A 1 84 ? -7.189 8.331 7.226 1.00 96.12 84 LYS A N 1
ATOM 686 C CA . LYS A 1 84 ? -7.040 8.048 5.790 1.00 96.12 84 LYS A CA 1
ATOM 687 C C . LYS A 1 84 ? -6.674 6.589 5.529 1.00 96.12 84 LYS A C 1
ATOM 689 O O . LYS A 1 84 ? -7.086 6.038 4.508 1.00 96.12 84 LYS A O 1
ATOM 694 N N . SER A 1 85 ? -5.919 5.955 6.430 1.00 97.00 85 SER A N 1
ATOM 695 C CA . SER A 1 85 ? -5.539 4.550 6.265 1.00 97.00 85 SER A CA 1
ATOM 696 C C . SER A 1 85 ? -6.745 3.614 6.208 1.00 97.00 85 SER A C 1
ATOM 698 O O . SER A 1 85 ? -6.738 2.688 5.398 1.00 97.00 85 SER A O 1
ATOM 700 N N . VAL A 1 86 ? -7.800 3.885 6.991 1.00 96.56 86 VAL A N 1
ATOM 701 C CA . VAL A 1 86 ? -9.022 3.067 7.020 1.00 96.56 86 VAL A CA 1
ATOM 702 C C . VAL A 1 86 ? -9.673 3.012 5.644 1.00 96.56 86 VAL A C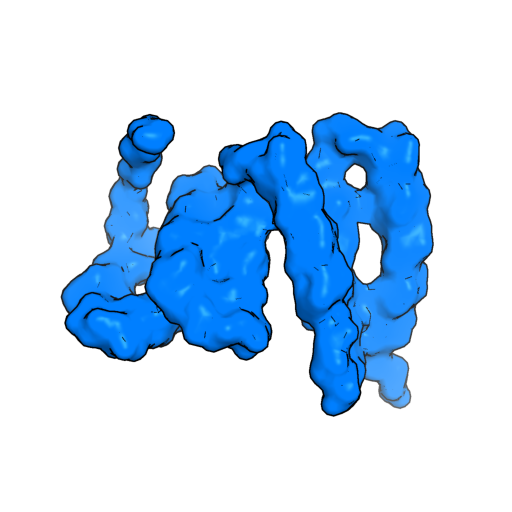 1
ATOM 704 O O . VAL A 1 86 ? -9.995 1.920 5.180 1.00 96.56 86 VAL A O 1
ATOM 707 N N . GLY A 1 87 ? -9.821 4.159 4.973 1.00 95.00 87 GLY A N 1
ATOM 708 C CA . GLY A 1 87 ? -10.415 4.224 3.636 1.00 95.00 87 GLY A CA 1
ATOM 709 C C . GLY A 1 87 ? -9.634 3.382 2.627 1.00 95.00 87 GLY A C 1
ATOM 710 O O . GLY A 1 87 ? -10.186 2.477 2.004 1.00 95.00 87 GLY A O 1
ATOM 711 N N . PHE A 1 88 ? -8.323 3.609 2.527 1.00 97.75 88 PHE A N 1
ATOM 712 C CA . PHE A 1 88 ? -7.469 2.879 1.586 1.00 97.75 88 PHE A CA 1
ATOM 713 C C . PHE A 1 88 ? -7.390 1.373 1.874 1.00 97.75 88 PHE A C 1
ATOM 715 O O . PHE A 1 88 ? -7.479 0.570 0.946 1.00 97.75 88 PHE A O 1
ATOM 722 N N . LEU A 1 89 ? -7.272 0.971 3.145 1.00 95.94 89 LEU A N 1
ATOM 723 C CA . LEU A 1 89 ? -7.270 -0.443 3.532 1.00 95.94 89 LEU A CA 1
ATOM 724 C C . LEU A 1 89 ? -8.610 -1.111 3.206 1.00 95.94 89 LEU A C 1
ATOM 726 O O . LEU A 1 89 ? -8.619 -2.213 2.659 1.00 95.94 89 LEU A O 1
ATOM 730 N N . ARG A 1 90 ? -9.735 -0.435 3.482 1.00 94.75 90 ARG A N 1
ATOM 731 C CA . ARG A 1 90 ? -11.075 -0.922 3.128 1.00 94.75 90 ARG A CA 1
ATOM 732 C C . ARG A 1 90 ? -11.215 -1.162 1.634 1.00 94.75 90 ARG A C 1
ATOM 734 O O . ARG A 1 90 ? -11.569 -2.271 1.247 1.00 94.75 90 ARG A O 1
ATOM 741 N N . HIS A 1 91 ? -10.920 -0.158 0.811 1.00 94.12 91 HIS A N 1
ATOM 742 C CA . HIS A 1 91 ? -11.046 -0.286 -0.641 1.00 94.12 91 HIS A CA 1
ATOM 743 C C . HIS A 1 91 ? -10.092 -1.339 -1.208 1.00 94.12 91 HIS A C 1
ATOM 745 O O . HIS A 1 91 ? -10.500 -2.162 -2.027 1.00 94.12 91 HIS A O 1
ATOM 751 N N . GLY A 1 92 ? -8.852 -1.377 -0.713 1.00 95.69 92 GLY A N 1
ATOM 752 C CA . GLY A 1 92 ? -7.878 -2.382 -1.116 1.00 95.69 92 GLY A CA 1
ATOM 753 C C . GLY A 1 92 ? -8.369 -3.805 -0.858 1.00 95.69 92 GLY A C 1
ATOM 754 O O . GLY A 1 92 ? -8.381 -4.617 -1.777 1.00 95.69 92 GLY A O 1
ATOM 755 N N . ILE A 1 93 ? -8.860 -4.102 0.347 1.00 93.81 93 ILE A N 1
ATOM 756 C CA . ILE A 1 93 ? -9.407 -5.428 0.686 1.00 93.81 93 ILE A CA 1
ATOM 757 C C . ILE A 1 93 ? -10.690 -5.725 -0.108 1.00 93.81 93 ILE A C 1
ATOM 759 O O . ILE A 1 93 ? -10.860 -6.834 -0.619 1.00 93.81 93 ILE A O 1
ATOM 763 N N . ALA A 1 94 ? -11.586 -4.741 -0.240 1.00 91.94 94 ALA A N 1
ATOM 764 C CA . ALA A 1 94 ? -12.852 -4.890 -0.958 1.00 91.94 94 ALA A CA 1
ATOM 765 C C . ALA A 1 94 ? -12.662 -5.184 -2.455 1.00 91.94 94 ALA A C 1
ATOM 767 O O . ALA A 1 94 ? -13.510 -5.849 -3.046 1.00 91.94 94 ALA A O 1
ATOM 768 N N . SER A 1 95 ? -11.539 -4.765 -3.052 1.00 93.88 95 SER A N 1
ATOM 769 C CA . SER A 1 95 ? -11.201 -5.075 -4.449 1.00 93.88 95 SER A CA 1
ATOM 770 C C . SER A 1 95 ? -11.076 -6.576 -4.730 1.00 93.88 95 SER A C 1
ATOM 772 O O . SER A 1 95 ? -11.300 -7.014 -5.855 1.00 93.88 95 SER A O 1
ATOM 774 N N . ARG A 1 96 ? -10.689 -7.369 -3.717 1.00 91.81 96 ARG A N 1
ATOM 775 C CA . ARG A 1 96 ? -10.365 -8.801 -3.833 1.00 91.81 96 ARG A CA 1
ATOM 776 C C . ARG A 1 96 ? -9.300 -9.135 -4.888 1.00 91.81 96 ARG A C 1
ATOM 778 O O . ARG A 1 96 ? -9.185 -10.297 -5.278 1.00 91.81 96 ARG A O 1
ATOM 785 N N . GLU A 1 97 ? -8.516 -8.153 -5.335 1.00 93.19 97 GLU A N 1
ATOM 786 C CA . GLU A 1 97 ? -7.374 -8.397 -6.217 1.00 93.19 97 GLU A CA 1
ATOM 787 C C . GLU A 1 97 ? -6.379 -9.386 -5.577 1.00 93.19 97 GLU A C 1
ATOM 789 O O . GLU A 1 97 ? -6.228 -9.420 -4.349 1.00 93.19 97 GLU A O 1
ATOM 794 N N . PRO A 1 98 ? -5.652 -10.188 -6.374 1.00 92.69 98 PRO A N 1
ATOM 795 C CA . PRO A 1 98 ? -4.627 -11.078 -5.843 1.00 92.69 98 PRO A CA 1
ATOM 796 C C . PRO A 1 98 ? -3.640 -10.334 -4.931 1.00 92.69 98 PRO A C 1
ATOM 798 O O . PRO A 1 98 ? -3.012 -9.360 -5.336 1.00 92.69 98 PRO A O 1
ATOM 801 N N . GLY A 1 99 ? -3.501 -10.801 -3.689 1.00 90.25 99 GLY A N 1
ATOM 802 C CA . GLY A 1 99 ? -2.620 -10.197 -2.685 1.00 90.25 99 GLY A CA 1
ATOM 803 C C . GLY A 1 99 ? -3.256 -9.129 -1.786 1.00 90.25 99 GLY A C 1
ATOM 804 O O . GLY A 1 99 ? -2.577 -8.660 -0.879 1.00 90.25 99 GLY A O 1
ATOM 805 N N . THR A 1 100 ? -4.532 -8.761 -1.969 1.00 92.62 100 THR A N 1
ATOM 806 C CA . THR A 1 100 ? -5.235 -7.818 -1.067 1.00 92.62 100 THR A CA 1
ATOM 807 C C . THR A 1 100 ? -5.970 -8.497 0.083 1.00 92.62 100 THR A C 1
ATOM 809 O O . THR A 1 100 ? -6.176 -7.889 1.132 1.00 92.62 100 THR A O 1
ATOM 812 N N . LEU A 1 101 ? -6.316 -9.778 -0.068 1.00 91.00 101 LEU A N 1
ATOM 813 C CA . LEU A 1 101 ? -6.913 -10.602 0.985 1.00 91.00 101 LEU A CA 1
ATOM 814 C C . LEU A 1 101 ? -5.834 -11.204 1.901 1.00 91.00 101 LEU A C 1
ATOM 816 O O . LEU A 1 101 ? -5.776 -12.411 2.118 1.00 91.00 101 LEU A O 1
ATOM 820 N N . ASP A 1 102 ? -4.955 -10.346 2.416 1.00 88.50 102 ASP A N 1
ATOM 821 C CA . ASP A 1 102 ? -3.854 -10.714 3.304 1.00 88.50 102 ASP A CA 1
ATOM 822 C C . ASP A 1 102 ? -4.184 -10.341 4.753 1.00 88.50 102 ASP A C 1
ATOM 824 O O . ASP A 1 102 ? -4.579 -9.206 5.036 1.00 88.50 102 ASP A O 1
ATOM 828 N N . GLY A 1 103 ? -3.987 -11.280 5.687 1.00 88.56 103 GLY A N 1
ATOM 829 C CA . GLY A 1 103 ? -4.292 -11.099 7.111 1.00 88.56 103 GLY A CA 1
ATOM 830 C C . GLY A 1 103 ? -3.656 -9.852 7.739 1.00 88.56 103 GLY A C 1
ATOM 831 O O . GLY A 1 103 ? -4.233 -9.269 8.657 1.00 88.56 103 GLY A O 1
ATOM 832 N N . ARG A 1 104 ? -2.521 -9.379 7.208 1.00 90.38 104 ARG A N 1
ATOM 833 C CA . ARG A 1 104 ? -1.878 -8.133 7.643 1.00 90.38 104 ARG A CA 1
ATOM 834 C C . ARG A 1 104 ? -2.771 -6.923 7.395 1.00 90.38 104 ARG A C 1
ATOM 836 O O . ARG A 1 104 ? -2.866 -6.076 8.273 1.00 90.38 104 ARG A O 1
ATOM 843 N N . PHE A 1 105 ? -3.459 -6.832 6.258 1.00 93.75 105 PHE A N 1
ATOM 844 C CA . PHE A 1 105 ? -4.337 -5.689 5.984 1.00 93.75 105 PHE A CA 1
ATOM 845 C C . PHE A 1 105 ? -5.580 -5.704 6.868 1.00 93.75 105 PHE A C 1
ATOM 847 O O . PHE A 1 105 ? -5.942 -4.663 7.410 1.00 93.75 105 PHE A O 1
ATOM 854 N N . PHE A 1 106 ? -6.172 -6.879 7.096 1.00 92.12 106 PHE A N 1
ATOM 855 C CA . PHE A 1 106 ? -7.289 -7.036 8.031 1.00 92.12 106 PHE A CA 1
ATOM 856 C C . PHE A 1 106 ? -6.905 -6.635 9.456 1.00 92.12 106 PHE A C 1
ATOM 858 O O . PHE A 1 106 ? -7.627 -5.876 10.098 1.00 92.12 106 PHE A O 1
ATOM 865 N N . PHE A 1 107 ? -5.743 -7.091 9.931 1.00 92.00 107 PHE A N 1
ATOM 866 C CA . PHE A 1 107 ? -5.233 -6.724 11.248 1.00 92.00 107 PHE A CA 1
ATOM 867 C C . PHE A 1 107 ? -5.027 -5.211 11.371 1.00 92.00 107 PHE A C 1
ATOM 869 O O . PHE A 1 107 ? -5.476 -4.592 12.332 1.00 92.00 107 PHE A O 1
ATOM 876 N N . GLN A 1 108 ? -4.378 -4.600 10.379 1.00 93.88 108 GLN A N 1
ATOM 877 C CA . GLN A 1 108 ? -4.074 -3.170 10.395 1.00 93.88 108 GLN A CA 1
ATOM 878 C C . GLN A 1 108 ? -5.345 -2.320 10.301 1.00 93.88 108 GLN A C 1
ATOM 880 O O . GLN A 1 108 ? -5.430 -1.284 10.954 1.00 93.88 108 GLN A O 1
ATOM 885 N N . LEU A 1 109 ? -6.350 -2.769 9.550 1.00 95.06 109 LEU A N 1
ATOM 886 C CA . LEU A 1 109 ? -7.651 -2.116 9.484 1.00 95.06 109 LEU A CA 1
ATOM 887 C C . LEU A 1 109 ? -8.420 -2.233 10.802 1.00 95.06 109 LEU A C 1
ATOM 889 O O . LEU A 1 109 ? -8.955 -1.236 11.279 1.00 95.06 109 LEU A O 1
ATOM 893 N N . GLY A 1 110 ? -8.437 -3.421 11.411 1.00 93.31 110 GLY A N 1
ATOM 894 C CA . GLY A 1 110 ? -9.042 -3.635 12.724 1.00 93.31 110 GLY A CA 1
ATOM 895 C C . GLY A 1 110 ? -8.401 -2.755 13.799 1.00 93.31 110 GLY A C 1
ATOM 896 O O . GLY A 1 110 ? -9.110 -2.039 14.501 1.00 93.31 110 GLY A O 1
ATOM 897 N N . ASP A 1 111 ? -7.066 -2.727 13.874 1.00 94.31 111 ASP A N 1
ATOM 898 C CA . ASP A 1 111 ? -6.329 -1.860 14.807 1.00 94.31 111 ASP A CA 1
ATOM 899 C C . ASP A 1 111 ? -6.593 -0.368 14.543 1.00 94.31 111 ASP A C 1
ATOM 901 O O . ASP A 1 111 ? -6.790 0.399 15.484 1.00 94.31 111 ASP A O 1
ATOM 905 N N . ALA A 1 112 ? -6.659 0.055 13.276 1.00 95.50 112 ALA A N 1
ATOM 906 C CA . ALA A 1 112 ? -7.001 1.434 12.932 1.00 95.50 112 ALA A CA 1
ATOM 907 C C . ALA A 1 112 ? -8.412 1.809 13.413 1.00 95.50 112 ALA A C 1
ATOM 909 O O . ALA A 1 112 ? -8.584 2.844 14.052 1.00 95.50 112 ALA A O 1
ATOM 910 N N . LEU A 1 113 ? -9.406 0.951 13.168 1.00 95.19 113 LEU A N 1
ATOM 911 C CA . LEU A 1 113 ? -10.784 1.164 13.614 1.00 95.19 113 LEU A CA 1
ATOM 912 C C . LEU A 1 113 ? -10.888 1.203 15.147 1.00 95.19 113 LEU A C 1
ATOM 914 O O . LEU A 1 113 ? -11.571 2.076 15.678 1.00 95.19 113 LEU A O 1
ATOM 918 N N . MET A 1 114 ? -10.159 0.340 15.867 1.00 94.44 114 MET A N 1
ATOM 919 C CA . MET A 1 114 ? -10.079 0.392 17.336 1.00 94.44 114 MET A CA 1
ATOM 920 C C . MET A 1 114 ? -9.554 1.731 17.841 1.00 94.44 114 MET A C 1
ATOM 922 O O . MET A 1 114 ? -10.162 2.335 18.723 1.00 94.44 114 MET A O 1
ATOM 926 N N . ARG A 1 115 ? -8.460 2.230 17.259 1.00 94.94 115 ARG A N 1
ATOM 927 C CA . ARG A 1 115 ? -7.843 3.505 17.660 1.00 94.94 115 ARG A CA 1
ATOM 928 C C . ARG A 1 115 ? -8.733 4.719 17.397 1.00 94.94 115 ARG A C 1
ATOM 930 O O . ARG A 1 115 ? -8.574 5.731 18.067 1.00 94.94 115 ARG A O 1
ATOM 937 N N . LEU A 1 116 ? -9.668 4.607 16.456 1.00 95.50 116 LEU A N 1
ATOM 938 C CA . LEU A 1 116 ? -10.671 5.632 16.153 1.00 95.50 116 LEU A CA 1
ATOM 939 C C . LEU A 1 116 ? -11.957 5.491 16.986 1.00 95.50 116 LEU A C 1
ATOM 941 O O . LEU A 1 116 ? -12.913 6.224 16.755 1.00 95.50 116 LEU A O 1
ATOM 945 N N . GLY A 1 117 ? -12.029 4.531 17.916 1.00 94.50 117 GLY A N 1
ATOM 946 C CA . GLY A 1 117 ? -13.243 4.254 18.694 1.00 94.50 117 GLY A CA 1
ATOM 947 C C . GLY A 1 117 ? -14.347 3.544 17.900 1.00 94.50 117 GLY A C 1
ATOM 948 O O . GLY A 1 117 ? -15.464 3.389 18.388 1.00 94.50 117 GLY A O 1
ATOM 949 N N . ARG A 1 118 ? -14.048 3.053 16.692 1.00 93.19 118 ARG A N 1
ATOM 950 C CA . ARG A 1 118 ? -14.987 2.372 15.781 1.00 93.19 118 ARG A CA 1
ATOM 951 C C . ARG A 1 118 ? -15.013 0.861 16.047 1.00 93.19 118 ARG A C 1
ATOM 953 O O . ARG A 1 118 ? -14.897 0.040 15.139 1.00 93.19 118 ARG A O 1
ATOM 960 N N . GLY A 1 119 ? -15.188 0.535 17.332 1.00 87.50 119 GLY A N 1
ATOM 961 C CA . GLY A 1 119 ? -15.397 -0.790 17.938 1.00 87.50 119 GLY A CA 1
ATOM 962 C C . GLY A 1 119 ? -16.091 -1.803 17.038 1.00 87.50 119 GLY A C 1
ATOM 963 O O . GLY A 1 119 ? -15.544 -2.818 16.606 1.00 87.50 119 GLY A O 1
ATOM 964 N N . ASN A 1 120 ? -17.344 -1.466 16.768 1.00 85.81 120 ASN A N 1
ATOM 965 C CA . ASN A 1 120 ? -18.300 -2.349 16.126 1.00 85.81 120 ASN A CA 1
ATOM 966 C C . ASN A 1 120 ? -17.911 -2.642 14.673 1.00 85.81 120 ASN A C 1
ATOM 968 O O . ASN A 1 120 ? -17.958 -3.793 14.251 1.00 85.81 120 ASN A O 1
ATOM 972 N N . GLU A 1 121 ? -17.406 -1.641 13.943 1.00 85.81 121 GLU A N 1
ATOM 973 C CA . GLU A 1 121 ? -16.969 -1.831 12.557 1.00 85.81 121 GLU A CA 1
ATOM 974 C C . GLU A 1 121 ? -15.786 -2.797 12.452 1.00 85.81 121 GLU A C 1
ATOM 976 O O . GLU A 1 121 ? -15.723 -3.579 11.511 1.00 85.81 121 GLU A O 1
ATOM 981 N N . ALA A 1 122 ? -14.853 -2.796 13.409 1.00 79.62 122 ALA A N 1
ATOM 982 C CA . ALA A 1 122 ? -13.713 -3.713 13.366 1.00 79.62 122 ALA A CA 1
ATOM 983 C C . ALA A 1 122 ? -14.133 -5.186 13.497 1.00 79.62 122 ALA A C 1
ATOM 985 O O . ALA A 1 122 ? -13.514 -6.056 12.882 1.00 79.62 122 ALA A O 1
ATOM 986 N N . LEU A 1 123 ? -15.191 -5.467 14.266 1.00 75.25 123 LEU A N 1
ATOM 987 C CA . LEU A 1 123 ? -15.737 -6.818 14.430 1.00 75.25 123 LEU A CA 1
ATOM 988 C C . LEU A 1 123 ? -16.365 -7.341 13.130 1.00 75.25 123 LEU A C 1
ATOM 990 O O . LEU A 1 123 ? -16.278 -8.541 12.851 1.00 75.25 123 LEU A O 1
ATOM 994 N N . GLU A 1 124 ? -16.931 -6.437 12.330 1.00 75.25 124 GLU A N 1
ATOM 995 C CA . GLU A 1 124 ? -17.529 -6.711 11.020 1.00 75.25 124 GLU A CA 1
ATOM 996 C C . GLU A 1 124 ? -16.482 -6.912 9.914 1.00 75.25 124 GLU A C 1
ATOM 998 O O . GLU A 1 124 ? -16.770 -7.551 8.909 1.00 75.25 124 GLU A O 1
ATOM 1003 N N . MET A 1 125 ? -15.232 -6.465 10.082 1.00 66.44 125 MET A N 1
ATOM 1004 C CA . MET A 1 125 ? -14.188 -6.652 9.056 1.00 66.44 125 MET A CA 1
ATOM 1005 C C . MET A 1 125 ? -13.588 -8.067 9.023 1.00 66.44 125 MET A C 1
ATOM 1007 O O . MET A 1 125 ? -12.574 -8.300 8.365 1.00 66.44 125 MET A O 1
ATOM 1011 N N . ARG A 1 126 ? -14.187 -9.040 9.717 1.00 62.31 126 ARG A N 1
ATOM 1012 C CA . ARG A 1 126 ? -13.746 -10.439 9.685 1.00 62.31 126 ARG A CA 1
ATOM 1013 C C . ARG A 1 126 ? -13.879 -10.991 8.254 1.00 62.31 126 ARG A C 1
ATOM 1015 O O . ARG A 1 126 ? -14.883 -10.708 7.603 1.00 62.31 126 ARG A O 1
ATOM 1022 N N . PRO A 1 127 ? -12.941 -11.825 7.759 1.00 57.56 127 PRO A N 1
ATOM 1023 C CA . PRO A 1 127 ? -12.962 -12.326 6.377 1.00 57.56 127 PRO A CA 1
ATOM 1024 C C . PRO A 1 127 ? -14.278 -12.985 5.923 1.00 57.56 127 PRO A C 1
ATOM 1026 O O . PRO A 1 127 ? -14.563 -13.022 4.731 1.00 57.56 127 PRO A O 1
A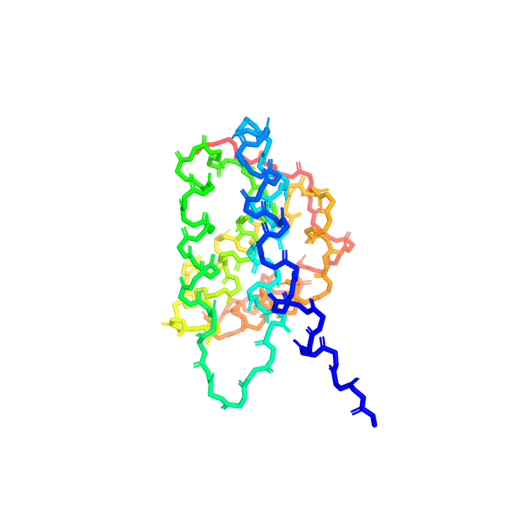TOM 1029 N N . SER A 1 128 ? -15.090 -13.482 6.861 1.00 55.88 128 SER A N 1
ATOM 1030 C CA . SER A 1 128 ? -16.411 -14.070 6.616 1.00 55.88 128 SER A CA 1
ATOM 1031 C C . SER A 1 128 ? -17.531 -13.059 6.333 1.00 55.88 128 SER A C 1
ATOM 1033 O O . SER A 1 128 ? -18.600 -13.476 5.903 1.00 55.88 128 SER A O 1
ATOM 1035 N N . TYR A 1 129 ? -17.327 -11.769 6.614 1.00 49.69 129 TYR A N 1
ATOM 1036 C CA . TYR A 1 129 ? -18.407 -10.784 6.726 1.00 49.69 129 TYR A CA 1
ATOM 1037 C C . TYR A 1 129 ? -18.300 -9.598 5.766 1.00 49.69 129 TYR A C 1
ATOM 1039 O O . TYR A 1 129 ? -19.234 -8.808 5.727 1.00 49.69 129 TYR A O 1
ATOM 1047 N N . ILE A 1 130 ? -17.225 -9.464 4.974 1.00 54.44 130 ILE A N 1
ATOM 1048 C CA . ILE A 1 130 ? -17.137 -8.377 3.986 1.00 54.44 130 ILE A CA 1
ATOM 1049 C C . ILE A 1 130 ? -18.220 -8.602 2.921 1.00 54.44 130 ILE A C 1
ATOM 1051 O O . ILE A 1 130 ? -18.093 -9.529 2.110 1.00 54.44 130 ILE A O 1
ATOM 1055 N N . PRO A 1 131 ? -19.288 -7.783 2.903 1.00 46.38 131 PRO A N 1
ATOM 1056 C CA . PRO A 1 131 ? -20.327 -7.919 1.904 1.00 46.38 131 PRO A CA 1
ATOM 1057 C C . PRO A 1 131 ? -19.750 -7.457 0.557 1.00 46.38 131 PRO A C 1
ATOM 1059 O O . PRO A 1 131 ? -18.804 -6.672 0.513 1.00 46.38 131 PRO A O 1
ATOM 1062 N N . LYS A 1 132 ? -20.298 -7.959 -0.557 1.00 49.81 132 LYS A N 1
ATOM 1063 C CA . LYS A 1 132 ? -19.875 -7.673 -1.949 1.00 49.81 132 LYS A CA 1
ATOM 1064 C C . LYS A 1 132 ? -20.104 -6.207 -2.384 1.00 49.81 132 LYS A C 1
ATOM 1066 O O . LYS A 1 132 ? -20.485 -5.945 -3.521 1.00 49.81 132 LYS A O 1
ATOM 1071 N N . VAL A 1 133 ? -19.952 -5.249 -1.479 1.00 42.47 133 VAL A N 1
ATOM 1072 C CA . VAL A 1 133 ? -20.404 -3.872 -1.640 1.00 42.47 133 VAL A CA 1
ATOM 1073 C C . VAL A 1 133 ? -19.224 -3.016 -2.075 1.00 42.47 133 VAL A C 1
ATOM 1075 O O . VAL A 1 133 ? -18.471 -2.494 -1.258 1.00 42.47 133 VAL A O 1
ATOM 1078 N N . CYS A 1 134 ? -19.091 -2.860 -3.388 1.00 37.84 134 CYS A N 1
ATOM 1079 C CA . CYS A 1 134 ? -18.587 -1.618 -3.955 1.00 37.84 134 CYS A CA 1
ATOM 1080 C C . CYS A 1 134 ? -19.773 -0.647 -4.059 1.00 37.84 134 CYS A C 1
ATOM 1082 O O . CYS A 1 134 ? -20.681 -0.931 -4.843 1.00 37.84 134 CYS A O 1
ATOM 1084 N N . PRO A 1 135 ? -19.802 0.498 -3.359 1.00 41.19 135 PRO A N 1
ATOM 1085 C CA . PRO A 1 135 ? -20.504 1.662 -3.862 1.00 41.19 135 PRO A CA 1
ATOM 1086 C C . PRO A 1 135 ? -19.552 2.409 -4.801 1.00 41.19 135 PRO A C 1
ATOM 1088 O O . PRO A 1 135 ? -18.366 2.581 -4.520 1.00 41.19 135 PRO A O 1
ATOM 1091 N N . GLN A 1 136 ? -20.076 2.767 -5.963 1.00 41.62 136 GLN A N 1
ATOM 1092 C CA . GLN A 1 136 ? -19.381 3.531 -6.986 1.00 41.62 136 GLN A CA 1
ATOM 1093 C C . GLN A 1 136 ? -19.085 4.954 -6.482 1.00 41.62 136 GLN A C 1
ATOM 1095 O O . GLN A 1 136 ? -19.979 5.561 -5.902 1.00 41.62 136 GLN A O 1
ATOM 1100 N N . LEU A 1 137 ? -17.870 5.428 -6.800 1.00 37.38 137 LEU A N 1
ATOM 1101 C CA . LEU A 1 137 ? -17.394 6.824 -6.877 1.00 37.38 137 LEU A CA 1
ATOM 1102 C C . LEU A 1 137 ? -17.495 7.694 -5.612 1.00 37.38 137 LEU A C 1
ATOM 1104 O O . LEU A 1 137 ? -18.599 8.158 -5.262 1.00 37.38 137 LEU A O 1
#

Foldseek 3Di:
DPPPLVVLVVCLVVLVVVCVVCVVDCVSLLVNLVSLVPNDDPPDDVLVVSLVSLVVSCVVVVQQLSSLLVNLVCCVPPVVNLVSSLVSLLSSCLSVPPPSVDVVSLVSNLVSCVVVVVVVVNVQSPPVRPPNDDDDD

Radius of gyration: 15.56 Å; chains: 1; bounding box: 44×26×40 Å

Secondary structure (DSSP, 8-state):
---THHHHHHHHHHHHHHHHH-TT-HHHHHHHHHHHHH---SS--SHHHHHHHHHHHHHH-TT-HHHHHHHHHHHHHTS--HHHHHHHHHHHHHT--TTTS-HHHHHHHHHHHHHTT-HHHHHHTSTTT--S-PPP-

Organism: Timema shepardi (NCBI:txid629360)

Sequence (137 aa):
MLTNTGHHIRAVPIHRSLIKLFPEEPHHSNQLAVTYLNINNPYFFRMVEAKRVLTNILRIWPQNGFAMAHYGFILKVGDNNIEKSVGFLRHGIASREPGTLDGRFFFQLGDALMRLGRGNEALEMRPSYIPKVCPQL

pLDDT: mean 85.21, std 17.62, range [34.66, 98.31]